Protein AF-B9SXY5-F1 (afdb_monomer_lite)

InterPro domains:
  IPR001739 Methyl-CpG DNA binding [PS50982] (100-158)
  IPR016177 DNA-binding domain superfamily [SSF54171] (106-145)

pLDDT: mean 71.42, std 21.61, range [32.94, 97.56]

Secondary structure (DSSP, 8-state):
--------------------------------------------------------PPPGGGGB---S----HHHHHHHHHHHHH--S-PPPTT-EEEEE-TTSTT-TTSPTT-EEEEEE-TTS-EEEEEE-TT--EESSHHHHHHHHHHTT------

Organism: Ricinus communis (NCBI:txid3988)

Sequence (158 aa):
MERSGESKTMKKGKKRAMEVRDEVTSESSTKMEKKTSDSETGTVEQGHHQKKRQVGTPSFLSYYQGGTYKRSPETMKTLANIERRRQRKPPNPGSIRTLHDNTSHGYGWLLPGWLGEERVMDHGRIYRYYYDPSGRLYRSQDEVLIAWEQTGLIVLDK

Radius of gyration: 28.29 Å; chains: 1; bounding box: 80×80×59 Å

Structure (mmCIF, N/CA/C/O backbone):
data_AF-B9SXY5-F1
#
_entry.id   AF-B9SXY5-F1
#
loop_
_atom_site.group_PDB
_atom_site.id
_atom_site.type_symbol
_atom_site.label_atom_id
_atom_site.label_alt_id
_atom_site.label_comp_id
_atom_site.label_asym_id
_atom_site.label_entity_id
_atom_site.label_seq_id
_atom_site.pdbx_PDB_ins_code
_atom_site.Cartn_x
_atom_site.Cartn_y
_atom_site.Cartn_z
_atom_site.occupancy
_atom_site.B_iso_or_equiv
_atom_site.auth_seq_id
_atom_site.auth_comp_id
_atom_site.auth_asym_id
_atom_site.auth_atom_id
_atom_site.pdbx_PDB_model_num
ATOM 1 N N . MET A 1 1 ? -32.950 -52.662 3.582 1.00 51.50 1 MET A N 1
ATOM 2 C CA . MET A 1 1 ? -31.706 -52.727 4.377 1.00 51.50 1 MET A CA 1
ATOM 3 C C . MET A 1 1 ? -31.530 -51.385 5.057 1.00 51.50 1 MET A C 1
ATOM 5 O O . MET A 1 1 ? -31.094 -50.432 4.429 1.00 51.50 1 MET A O 1
ATOM 9 N N . GLU A 1 2 ? -31.977 -51.309 6.304 1.00 52.72 2 GLU A N 1
ATOM 10 C CA . GLU A 1 2 ? -31.788 -50.164 7.191 1.00 52.72 2 GLU A CA 1
ATOM 11 C C . GLU A 1 2 ? -30.347 -50.155 7.715 1.00 52.72 2 GLU A C 1
ATOM 13 O O . GLU A 1 2 ? -29.821 -51.212 8.069 1.00 52.72 2 GLU A O 1
ATOM 18 N N . ARG A 1 3 ? -29.718 -48.980 7.809 1.00 55.44 3 ARG A N 1
ATOM 19 C CA . ARG A 1 3 ? -28.645 -48.735 8.782 1.00 55.44 3 ARG A CA 1
ATOM 20 C C . ARG A 1 3 ? -28.810 -47.346 9.379 1.00 55.44 3 ARG A C 1
ATOM 22 O O . ARG A 1 3 ? -28.492 -46.338 8.756 1.00 55.44 3 ARG A O 1
ATOM 29 N N . SER A 1 4 ? -29.340 -47.357 10.595 1.00 57.22 4 SER A N 1
ATOM 30 C CA . SER A 1 4 ? -29.220 -46.309 11.595 1.00 57.22 4 SER A CA 1
ATOM 31 C C . SER A 1 4 ? -27.760 -46.152 12.038 1.00 57.22 4 SER A C 1
ATOM 33 O O . SER A 1 4 ? -26.959 -47.086 11.953 1.00 57.22 4 SER A O 1
ATOM 35 N N . GLY A 1 5 ? -27.416 -44.958 12.519 1.00 56.84 5 GLY A N 1
ATOM 36 C CA . GLY A 1 5 ? -26.094 -44.648 13.055 1.00 56.84 5 GLY A CA 1
ATOM 37 C C . GLY A 1 5 ? -26.056 -43.273 13.714 1.00 56.84 5 GLY A C 1
ATOM 38 O O . GLY A 1 5 ? -25.482 -42.336 13.171 1.00 56.84 5 GLY A O 1
ATOM 39 N N . GLU A 1 6 ? -26.689 -43.151 14.881 1.00 56.31 6 GLU A N 1
ATOM 40 C CA . GLU A 1 6 ? -26.453 -42.068 15.843 1.00 56.31 6 GLU A CA 1
ATOM 41 C C . GLU A 1 6 ? -25.050 -42.177 16.471 1.00 56.31 6 GLU A C 1
ATOM 43 O O . GLU A 1 6 ? -24.643 -43.274 16.853 1.00 56.31 6 GLU A O 1
ATOM 48 N N . SER A 1 7 ? -24.365 -41.049 16.726 1.00 53.88 7 SER A N 1
ATOM 49 C CA . SER A 1 7 ? -23.990 -40.629 18.099 1.00 53.88 7 SER A CA 1
ATOM 50 C C . SER A 1 7 ? -23.020 -39.434 18.179 1.00 53.88 7 SER A C 1
ATOM 52 O O . SER A 1 7 ? -21.902 -39.474 17.680 1.00 53.88 7 SER A O 1
ATOM 54 N N . LYS A 1 8 ? -23.491 -38.404 18.907 1.00 55.09 8 LYS A N 1
ATOM 55 C CA . LYS A 1 8 ? -22.865 -37.582 19.976 1.00 55.09 8 LYS A CA 1
ATOM 56 C C . LYS A 1 8 ? -21.348 -37.287 19.943 1.00 55.09 8 LYS A C 1
ATOM 58 O O . LYS A 1 8 ? -20.528 -38.188 20.033 1.00 55.09 8 LYS A O 1
ATOM 63 N N . THR A 1 9 ? -20.975 -36.017 20.167 1.00 59.66 9 THR A N 1
ATOM 64 C CA . THR A 1 9 ? -20.525 -35.516 21.497 1.00 59.66 9 THR A CA 1
ATOM 65 C C . THR A 1 9 ? -20.165 -34.017 21.495 1.00 59.66 9 THR A C 1
ATOM 67 O O . THR A 1 9 ? -19.439 -33.522 20.642 1.00 59.66 9 THR A O 1
ATOM 70 N N . MET A 1 10 ? -20.663 -33.301 22.511 1.00 51.28 10 MET A N 1
ATOM 71 C CA . MET A 1 10 ? -20.279 -31.936 22.902 1.00 51.28 10 MET A CA 1
ATOM 72 C C . MET A 1 10 ? -18.910 -31.910 23.602 1.00 51.28 10 MET A C 1
ATOM 74 O O . MET A 1 10 ? -18.642 -32.789 24.422 1.00 51.28 10 MET A O 1
ATOM 78 N N . LYS A 1 11 ? -18.132 -30.822 23.456 1.00 62.12 11 LYS A N 1
ATOM 79 C CA . LYS A 1 11 ? -17.186 -30.381 24.501 1.00 62.12 11 LYS A CA 1
ATOM 80 C C . LYS A 1 11 ? -17.196 -28.863 24.735 1.00 62.12 11 LYS A C 1
ATOM 82 O O . LYS A 1 11 ? -17.031 -28.053 23.833 1.00 62.12 11 LYS A O 1
ATOM 87 N N . LYS A 1 12 ? -17.389 -28.558 26.021 1.00 51.75 12 LYS A N 1
ATOM 88 C CA . LYS A 1 12 ? -17.348 -27.291 26.763 1.00 51.75 12 LYS A CA 1
ATOM 89 C C . LYS A 1 12 ? -16.129 -26.398 26.472 1.00 51.75 12 LYS A C 1
ATOM 91 O O . LYS A 1 12 ? -14.996 -26.848 26.577 1.00 51.75 12 LYS A O 1
ATOM 96 N N . GLY A 1 13 ? -16.408 -25.110 26.262 1.00 48.59 13 GLY A N 1
ATOM 97 C CA . GLY A 1 13 ? -16.085 -23.992 27.163 1.00 48.59 13 GLY A CA 1
ATOM 98 C C . GLY A 1 13 ? -14.672 -23.843 27.745 1.00 48.59 13 GLY A C 1
ATOM 99 O O . GLY A 1 13 ? -14.208 -24.682 28.513 1.00 48.59 13 GLY A O 1
ATOM 100 N N . LYS A 1 14 ? -14.091 -22.649 27.564 1.00 56.97 14 LYS A N 1
ATOM 101 C CA . LYS A 1 14 ? -13.220 -22.030 28.573 1.00 56.97 14 LYS A CA 1
ATOM 102 C C . LYS A 1 14 ? -13.291 -20.501 28.484 1.00 56.97 14 LYS A C 1
ATOM 104 O O . LYS A 1 14 ? -12.724 -19.890 27.588 1.00 56.97 14 LYS A O 1
ATOM 109 N N . LYS A 1 15 ? -14.021 -19.903 29.430 1.00 54.75 15 LYS A N 1
ATOM 110 C CA . LYS A 1 15 ? -13.927 -18.482 29.784 1.00 54.75 15 LYS A CA 1
ATOM 111 C C . LYS A 1 15 ? -12.623 -18.272 30.559 1.00 54.75 15 LYS A C 1
ATOM 113 O O . LYS A 1 15 ? -12.299 -19.087 31.424 1.00 54.75 15 LYS A O 1
ATOM 118 N N . ARG A 1 16 ? -11.917 -17.172 30.308 1.00 56.75 16 ARG A N 1
ATOM 119 C CA . ARG A 1 16 ? -10.968 -16.595 31.267 1.00 56.75 16 ARG A CA 1
ATOM 120 C C . ARG A 1 16 ? -11.163 -15.085 31.290 1.00 56.75 16 ARG A C 1
ATOM 122 O O . ARG A 1 16 ? -10.922 -14.415 30.295 1.00 56.75 16 ARG A O 1
ATOM 129 N N . ALA A 1 17 ? -11.657 -14.619 32.430 1.00 49.62 17 ALA A N 1
ATOM 130 C CA . ALA A 1 17 ? -11.600 -13.243 32.881 1.00 49.62 17 ALA A CA 1
ATOM 131 C C . ALA A 1 17 ? -10.301 -13.044 33.682 1.00 49.62 17 ALA A C 1
ATOM 133 O O . ALA A 1 17 ? -9.838 -13.975 34.343 1.00 49.62 17 ALA A O 1
ATOM 134 N N . MET A 1 18 ? -9.733 -11.847 33.587 1.00 51.78 18 MET A N 1
ATOM 135 C CA . MET A 1 18 ? -8.721 -11.257 34.474 1.00 51.78 18 MET A CA 1
ATOM 136 C C . MET A 1 18 ? -8.847 -9.747 34.203 1.00 51.78 18 MET A C 1
ATOM 138 O O . MET A 1 18 ? -8.590 -9.323 33.081 1.00 51.78 18 MET A O 1
ATOM 142 N N . GLU A 1 19 ? -9.598 -8.981 34.997 1.00 51.28 19 GLU A N 1
ATOM 143 C CA . GLU A 1 19 ? -9.256 -8.441 36.332 1.00 51.28 19 GLU A CA 1
ATOM 144 C C . GLU A 1 19 ? -7.993 -7.562 36.262 1.00 51.28 19 GLU A C 1
ATOM 146 O O . 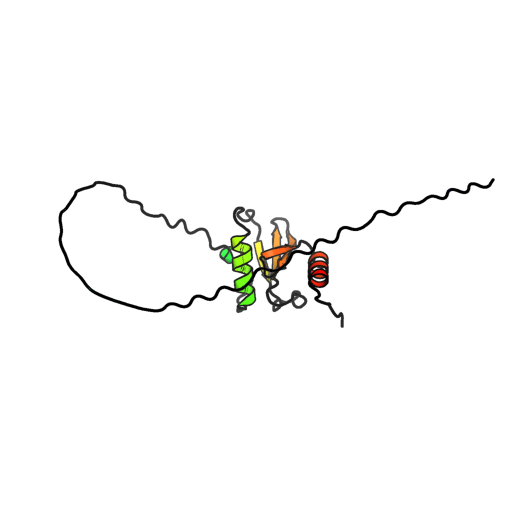GLU A 1 19 ? -6.891 -8.068 36.067 1.00 51.28 19 GLU A O 1
ATOM 151 N N . VAL A 1 20 ? -8.187 -6.258 36.016 1.00 50.53 20 VAL A N 1
ATOM 152 C CA . VAL A 1 20 ? -8.161 -5.144 36.999 1.00 50.53 20 VAL A CA 1
ATOM 153 C C . VAL A 1 20 ? -6.809 -5.019 37.699 1.00 50.53 20 VAL A C 1
ATOM 155 O O . VAL A 1 20 ? -6.479 -5.856 38.532 1.00 50.53 20 VAL A O 1
ATOM 158 N N . ARG A 1 21 ? -6.080 -3.933 37.397 1.00 54.34 21 ARG A N 1
ATOM 159 C CA . ARG A 1 21 ? -5.167 -3.246 38.325 1.00 54.34 21 ARG A CA 1
ATOM 160 C C . ARG A 1 21 ? -5.099 -1.748 38.004 1.00 54.34 21 ARG A C 1
ATOM 162 O O . ARG A 1 21 ? -4.559 -1.353 36.976 1.00 54.34 21 ARG A O 1
ATOM 169 N N . ASP A 1 22 ? -5.772 -1.012 38.877 1.00 48.19 22 ASP A N 1
ATOM 170 C CA . ASP A 1 22 ? -5.498 0.271 39.534 1.00 48.19 22 ASP A CA 1
ATOM 171 C C . ASP A 1 22 ? -4.467 1.276 38.995 1.00 48.19 22 ASP A C 1
ATOM 173 O O . ASP A 1 22 ? -3.334 0.964 38.624 1.00 48.19 22 ASP A O 1
ATOM 177 N N . GLU A 1 23 ? -4.925 2.527 39.094 1.00 48.88 23 GLU A N 1
ATOM 178 C CA . GLU A 1 23 ? -4.211 3.800 39.140 1.00 48.88 23 GLU A CA 1
ATOM 179 C C . GLU A 1 23 ? -2.962 3.782 40.030 1.00 48.88 23 GLU A C 1
ATOM 181 O O . GLU A 1 23 ? -3.014 3.266 41.140 1.00 48.88 23 GLU A O 1
ATOM 186 N N . VAL A 1 24 ? -1.914 4.511 39.623 1.00 54.22 24 VAL A N 1
ATOM 187 C CA . VAL A 1 24 ? -1.198 5.427 40.528 1.00 54.22 24 VAL A CA 1
ATOM 188 C C . VAL A 1 24 ? -0.738 6.649 39.728 1.00 54.22 24 VAL A C 1
ATOM 190 O O . VAL A 1 24 ? 0.079 6.564 38.811 1.00 54.22 24 VAL A O 1
ATOM 193 N N . THR A 1 25 ? -1.298 7.791 40.104 1.00 46.72 25 THR A N 1
ATOM 194 C CA . THR A 1 25 ? -0.826 9.155 39.875 1.00 46.72 25 THR A CA 1
ATOM 195 C C . THR A 1 25 ? 0.492 9.409 40.607 1.00 46.72 25 THR A C 1
ATOM 197 O O . THR A 1 25 ? 0.635 9.067 41.776 1.00 46.72 25 THR A O 1
ATOM 200 N N . SER A 1 26 ? 1.426 10.114 39.969 1.00 50.53 26 SER A N 1
ATOM 201 C CA . SER A 1 26 ? 2.437 10.885 40.700 1.00 50.53 26 SER A CA 1
ATOM 202 C C . SER A 1 26 ? 2.978 12.019 39.834 1.00 50.53 26 SER A C 1
ATOM 204 O O . SER A 1 26 ? 3.785 11.816 38.926 1.00 50.53 26 SER A O 1
ATOM 206 N N . GLU A 1 27 ? 2.492 13.218 40.141 1.00 50.34 27 GLU A N 1
ATOM 207 C CA . GLU A 1 27 ? 3.114 14.504 39.851 1.00 50.34 27 GLU A CA 1
ATOM 208 C C . GLU A 1 27 ? 4.435 14.645 40.624 1.00 50.34 27 GLU A C 1
ATOM 210 O O . GLU A 1 27 ? 4.544 14.141 41.740 1.00 50.34 27 GLU A O 1
ATOM 215 N N . SER A 1 28 ? 5.406 15.371 40.059 1.00 46.81 28 SER A N 1
ATOM 216 C CA . SER A 1 28 ? 6.374 16.266 40.737 1.00 46.81 28 SER A CA 1
ATOM 217 C C . SER A 1 28 ? 7.397 16.717 39.679 1.00 46.81 28 SER A C 1
ATOM 219 O O . SER A 1 28 ? 8.123 15.895 39.137 1.00 46.81 28 SER A O 1
ATOM 221 N N . SER A 1 29 ? 7.337 17.930 39.127 1.00 39.25 29 SER A N 1
ATOM 222 C CA . SER A 1 29 ? 7.637 19.241 39.724 1.00 39.25 29 SER A CA 1
ATOM 223 C C . SER A 1 29 ? 9.141 19.497 39.937 1.00 39.25 29 SER A C 1
ATOM 225 O O . SER A 1 29 ? 9.761 18.857 40.777 1.00 39.25 29 SER A O 1
ATOM 227 N N . THR A 1 30 ? 9.648 20.536 39.242 1.00 39.34 30 THR A N 1
ATOM 228 C CA . THR A 1 30 ? 10.739 21.477 39.628 1.00 39.34 30 THR A CA 1
ATOM 229 C C . THR A 1 30 ? 12.171 20.927 39.809 1.00 39.34 30 THR A C 1
ATOM 231 O O . THR A 1 30 ? 12.351 19.825 40.286 1.00 39.34 30 THR A O 1
ATOM 234 N N . LYS A 1 31 ? 13.298 21.615 39.561 1.00 45.34 31 LYS A N 1
ATOM 235 C CA . LYS A 1 31 ? 13.723 22.958 39.095 1.00 45.34 31 LYS A CA 1
ATOM 236 C C . LYS A 1 31 ? 15.279 22.962 39.180 1.00 45.34 31 LYS A C 1
ATOM 238 O O . LYS A 1 31 ? 15.834 22.084 39.833 1.00 45.34 31 LYS A O 1
ATOM 243 N N . MET A 1 32 ? 15.924 24.023 38.665 1.00 44.25 32 MET A N 1
ATOM 244 C CA . MET A 1 32 ? 17.337 24.456 38.864 1.00 44.25 32 MET A CA 1
ATOM 245 C C . MET A 1 32 ? 18.325 23.777 37.890 1.00 44.25 32 MET A C 1
ATOM 247 O O . MET A 1 32 ? 18.448 22.564 37.892 1.00 44.25 32 MET A O 1
ATOM 251 N N . GLU A 1 33 ? 18.995 24.420 36.926 1.00 44.28 33 GLU A N 1
ATOM 252 C CA . GLU A 1 33 ? 19.788 25.666 36.893 1.00 44.28 33 GLU A CA 1
ATOM 253 C C . GLU A 1 33 ? 20.988 25.661 37.862 1.00 44.28 33 GLU A C 1
ATOM 255 O O . GLU A 1 33 ? 20.785 25.741 39.069 1.00 44.28 33 GLU A O 1
ATOM 260 N N . LYS A 1 34 ? 22.230 25.607 37.333 1.00 45.12 34 LYS A N 1
ATOM 261 C CA . LYS A 1 34 ? 23.282 26.648 37.486 1.00 45.12 34 LYS A CA 1
ATOM 262 C C . LYS A 1 34 ? 24.715 26.148 37.160 1.00 45.12 34 LYS A C 1
ATOM 264 O O . LYS A 1 34 ? 25.276 25.326 37.865 1.00 45.12 34 LYS A O 1
ATOM 269 N N . LYS A 1 35 ? 25.264 26.760 36.099 1.00 40.44 35 LYS A N 1
ATOM 270 C CA . LYS A 1 35 ? 26.612 27.338 35.861 1.00 40.44 35 LYS A CA 1
ATOM 271 C C . LYS A 1 35 ? 27.931 26.597 36.209 1.00 40.44 35 LYS A C 1
ATOM 273 O O . LYS A 1 35 ? 28.220 26.334 37.365 1.00 40.44 35 LYS A O 1
ATOM 278 N N . THR A 1 36 ? 28.749 26.495 35.144 1.00 40.25 36 THR A N 1
ATOM 279 C CA . THR A 1 36 ? 30.171 26.902 34.949 1.00 40.25 36 THR A CA 1
ATOM 280 C C . THR A 1 36 ? 31.271 26.439 35.917 1.00 40.25 36 THR A C 1
ATOM 282 O O . THR A 1 36 ? 31.223 26.754 37.100 1.00 40.25 36 THR A O 1
ATOM 285 N N . SER A 1 37 ? 32.342 25.845 35.369 1.00 39.38 37 SER A N 1
ATOM 286 C CA . SER A 1 37 ? 33.648 26.503 35.106 1.00 39.38 37 SER A CA 1
ATOM 287 C C . SER A 1 37 ? 34.806 25.491 35.096 1.00 39.38 37 SER A C 1
ATOM 289 O O . SER A 1 37 ? 34.992 24.760 36.060 1.00 39.38 37 SER A O 1
ATOM 291 N N . ASP A 1 38 ? 35.551 25.498 33.989 1.00 39.22 38 ASP A N 1
ATOM 292 C CA . ASP A 1 38 ? 37.003 25.339 33.798 1.00 39.22 38 ASP A CA 1
ATOM 293 C C . ASP A 1 38 ? 37.834 24.468 34.756 1.00 39.22 38 ASP A C 1
ATOM 295 O O . ASP A 1 38 ? 37.984 24.775 35.935 1.00 39.22 38 ASP A O 1
ATOM 299 N N . SER A 1 39 ? 38.551 23.484 34.201 1.00 39.69 39 SER A N 1
ATOM 300 C CA . SER A 1 39 ? 40.028 23.516 34.132 1.00 39.69 39 SER A CA 1
ATOM 301 C C . SER A 1 39 ? 40.607 22.276 33.440 1.00 39.69 39 SER A C 1
ATOM 303 O O . SER A 1 39 ? 40.111 21.157 33.547 1.00 39.69 39 SER A O 1
ATOM 305 N N . GLU A 1 40 ? 41.656 22.540 32.672 1.00 40.66 40 GLU A N 1
ATOM 306 C CA . GLU A 1 40 ? 42.398 21.649 31.790 1.00 40.66 40 GLU A CA 1
ATOM 307 C C . GLU A 1 40 ? 43.315 20.691 32.566 1.00 40.66 40 GLU A C 1
ATOM 309 O O . GLU A 1 40 ? 43.894 21.061 33.581 1.00 40.66 40 GLU A O 1
ATOM 314 N N . THR A 1 41 ? 43.541 19.489 32.036 1.00 38.28 41 THR A N 1
ATOM 315 C CA . THR A 1 41 ? 44.867 18.844 31.993 1.00 38.28 41 THR A CA 1
ATOM 316 C C . THR A 1 41 ? 44.841 17.750 30.928 1.00 38.28 41 THR A C 1
ATOM 318 O O . THR A 1 41 ? 43.904 16.961 30.833 1.00 38.28 41 THR A O 1
ATOM 321 N N . GLY A 1 42 ? 45.847 17.776 30.055 1.00 34.38 42 GLY A N 1
ATOM 322 C CA . GLY A 1 42 ? 45.891 16.976 28.840 1.00 34.38 42 GLY A CA 1
ATOM 323 C C . GLY A 1 42 ? 46.191 15.497 29.062 1.00 34.38 42 GLY A C 1
ATOM 324 O O . GLY A 1 42 ? 46.844 15.090 30.020 1.00 34.38 42 GLY A O 1
ATOM 325 N N . THR A 1 43 ? 45.780 14.687 28.092 1.00 39.47 43 THR A N 1
ATOM 326 C CA . THR A 1 43 ? 46.402 13.395 27.805 1.00 39.47 43 THR A CA 1
ATOM 327 C C . THR A 1 43 ? 46.341 13.171 26.299 1.00 39.47 43 THR A C 1
ATOM 329 O O . THR A 1 43 ? 45.296 13.309 25.666 1.00 39.47 43 THR A O 1
ATOM 332 N N . VAL A 1 44 ? 47.509 12.909 25.724 1.00 49.03 44 VAL A N 1
ATOM 333 C CA . VAL A 1 44 ? 47.718 12.571 24.320 1.00 49.03 44 VAL A CA 1
ATOM 334 C C . VAL A 1 44 ? 47.263 11.128 24.120 1.00 49.03 44 VAL A C 1
ATOM 336 O O . VAL A 1 44 ? 47.912 10.220 24.627 1.00 49.03 44 VAL A O 1
ATOM 339 N N . GLU A 1 45 ? 46.193 10.907 23.356 1.00 40.97 45 GLU A N 1
ATOM 340 C CA . GLU A 1 45 ? 45.892 9.592 22.786 1.00 40.97 45 GLU A CA 1
ATOM 341 C C . GLU A 1 45 ? 45.722 9.686 21.268 1.00 40.97 45 GLU A C 1
ATOM 343 O O . GLU A 1 45 ? 44.827 10.336 20.725 1.00 40.97 45 GLU A O 1
ATOM 348 N N . GLN A 1 46 ? 46.635 9.006 20.577 1.00 43.97 46 GLN A N 1
ATOM 349 C CA . GLN A 1 46 ? 46.495 8.590 19.193 1.00 43.97 46 GLN A CA 1
ATOM 350 C C . GLN A 1 46 ? 45.348 7.577 19.111 1.00 43.97 46 GLN A C 1
ATOM 352 O O . GLN A 1 46 ? 45.420 6.511 19.713 1.00 43.97 46 GLN A O 1
ATOM 357 N N . GLY A 1 47 ? 44.303 7.875 18.340 1.00 32.94 47 GLY A N 1
ATOM 358 C CA . GLY A 1 47 ? 43.182 6.949 18.215 1.00 32.94 47 GLY A CA 1
ATOM 359 C C . GLY A 1 47 ? 42.227 7.293 17.084 1.00 32.94 47 GLY A C 1
ATOM 360 O O . GLY A 1 47 ? 41.252 8.002 17.273 1.00 32.94 47 GLY A O 1
ATOM 361 N N . HIS A 1 48 ? 42.515 6.747 15.904 1.00 38.06 48 HIS A N 1
ATOM 362 C CA . HIS A 1 48 ? 41.551 6.361 14.871 1.00 38.06 48 HIS A CA 1
ATOM 363 C C . HIS A 1 48 ? 40.464 7.374 14.462 1.00 38.06 48 HIS A C 1
ATOM 365 O O . HIS A 1 48 ? 39.377 7.460 15.026 1.00 38.06 48 HIS A O 1
ATOM 371 N N . HIS A 1 49 ? 40.713 8.000 13.308 1.00 42.81 49 HIS A N 1
ATOM 372 C CA . HIS A 1 49 ? 39.697 8.494 12.381 1.00 42.81 49 HIS A CA 1
ATOM 373 C C . HIS A 1 49 ? 38.550 7.476 12.199 1.00 42.81 49 HIS A C 1
ATOM 375 O O . HIS A 1 49 ? 38.582 6.628 11.307 1.00 42.81 49 HIS A O 1
ATOM 381 N N . GLN A 1 50 ? 37.475 7.605 12.972 1.00 44.41 50 GLN A N 1
ATOM 382 C CA . GLN A 1 50 ? 36.171 7.104 12.561 1.00 44.41 50 GLN A CA 1
ATOM 383 C C . GLN A 1 50 ? 35.495 8.189 11.727 1.00 44.41 50 GLN A C 1
ATOM 385 O O . GLN A 1 50 ? 34.584 8.886 12.172 1.00 44.41 50 GLN A O 1
ATOM 390 N N . LYS A 1 51 ? 35.920 8.299 10.460 1.00 43.97 51 LYS A N 1
ATOM 391 C CA . LYS A 1 51 ? 35.018 8.767 9.404 1.00 43.97 51 LYS A CA 1
ATOM 392 C C . LYS A 1 51 ? 33.846 7.789 9.411 1.00 43.97 51 LYS A C 1
ATOM 394 O O . LYS A 1 51 ? 33.910 6.741 8.769 1.00 43.97 51 LYS A O 1
ATOM 399 N N . LYS A 1 52 ? 32.790 8.110 10.165 1.00 44.03 52 LYS A N 1
ATOM 400 C CA . LYS A 1 52 ? 31.468 7.512 9.994 1.00 44.03 52 LYS A CA 1
ATOM 401 C C . LYS A 1 52 ? 31.085 7.787 8.550 1.00 44.03 52 LYS A C 1
ATOM 403 O O . LYS A 1 52 ? 30.581 8.855 8.217 1.00 44.03 52 LYS A O 1
ATOM 408 N N . ARG A 1 53 ? 31.407 6.834 7.675 1.00 39.09 53 ARG A N 1
ATOM 409 C CA . ARG A 1 53 ? 30.848 6.753 6.337 1.00 39.09 53 ARG A CA 1
ATOM 410 C C . ARG A 1 53 ? 29.353 6.655 6.589 1.00 39.09 53 ARG A C 1
ATOM 412 O O . ARG A 1 53 ? 28.858 5.595 6.962 1.00 39.09 53 ARG A O 1
ATOM 419 N N . GLN A 1 54 ? 28.653 7.775 6.445 1.00 46.22 54 GLN A N 1
ATOM 420 C CA . GLN A 1 54 ? 27.253 7.747 6.077 1.00 46.22 54 GLN A CA 1
ATOM 421 C C . GLN A 1 54 ? 27.241 7.070 4.708 1.00 46.22 54 GLN A C 1
ATOM 423 O O . GLN A 1 54 ? 27.343 7.710 3.666 1.00 46.22 54 GLN A O 1
ATOM 428 N N . VAL A 1 55 ? 27.272 5.736 4.717 1.00 41.06 55 VAL A N 1
ATOM 429 C CA . VAL A 1 55 ? 26.864 4.937 3.576 1.00 41.06 55 VAL A CA 1
ATOM 430 C C . VAL A 1 55 ? 25.399 5.292 3.463 1.00 41.06 55 VAL A C 1
ATOM 432 O O . VAL A 1 55 ? 24.592 4.812 4.254 1.00 41.06 55 VAL A O 1
ATOM 435 N N . GLY A 1 56 ? 25.097 6.264 2.603 1.00 44.41 56 GLY A N 1
ATOM 436 C CA . GLY A 1 56 ? 23.739 6.671 2.308 1.00 44.41 56 GLY A CA 1
ATOM 437 C C . GLY A 1 56 ? 23.036 5.447 1.763 1.00 44.41 56 GLY A C 1
ATOM 438 O O . GLY A 1 56 ? 23.126 5.155 0.574 1.00 44.41 56 GLY A O 1
ATOM 439 N N . THR A 1 57 ? 22.403 4.676 2.646 1.00 42.81 57 THR A N 1
ATOM 440 C CA . THR A 1 57 ? 21.440 3.674 2.228 1.00 42.81 57 THR A CA 1
ATOM 441 C C . THR A 1 57 ? 20.427 4.445 1.401 1.00 42.81 57 THR A C 1
ATOM 443 O O . THR A 1 57 ? 19.895 5.435 1.918 1.00 42.81 57 THR A O 1
ATOM 446 N N . PRO A 1 58 ? 20.210 4.073 0.128 1.00 50.28 58 PRO A N 1
ATOM 447 C CA . PRO A 1 58 ? 19.230 4.748 -0.700 1.00 50.28 58 PRO A CA 1
ATOM 448 C C . PRO A 1 58 ? 17.933 4.767 0.091 1.00 50.28 58 PRO A C 1
ATOM 450 O O . PRO A 1 58 ? 17.471 3.710 0.531 1.00 50.28 58 PRO A O 1
ATOM 453 N N . SER A 1 59 ? 17.433 5.973 0.374 1.00 59.53 59 SER A N 1
ATOM 454 C CA . SER A 1 59 ? 16.174 6.140 1.090 1.00 59.53 59 SER A CA 1
ATOM 455 C C . SER A 1 59 ? 15.163 5.238 0.410 1.00 59.53 59 SER A C 1
ATOM 457 O O . SER A 1 59 ? 15.047 5.276 -0.805 1.00 59.53 59 SER A O 1
ATOM 459 N N . PHE A 1 60 ? 14.447 4.410 1.157 1.00 57.12 60 PHE A N 1
ATOM 460 C CA . PHE A 1 60 ? 13.438 3.499 0.620 1.00 57.12 60 PHE A CA 1
ATOM 461 C C . PHE A 1 60 ? 12.490 4.133 -0.404 1.00 57.12 60 PHE A C 1
ATOM 463 O O . PHE A 1 60 ? 12.035 3.493 -1.352 1.00 57.12 60 PHE A O 1
ATOM 470 N N . LEU A 1 61 ? 12.238 5.426 -0.222 1.00 58.59 61 LEU A N 1
ATOM 471 C CA . LEU A 1 61 ? 11.454 6.274 -1.103 1.00 58.59 61 LEU A CA 1
ATOM 472 C C . LEU A 1 61 ? 12.053 6.435 -2.509 1.00 58.59 61 LEU A C 1
ATOM 474 O O . LEU A 1 61 ? 11.288 6.635 -3.446 1.00 58.59 61 LEU A O 1
ATOM 478 N N . SER A 1 62 ? 13.373 6.315 -2.681 1.00 59.56 62 SER A N 1
ATOM 479 C CA . SER A 1 62 ? 14.056 6.400 -3.979 1.00 59.56 62 SER A CA 1
ATOM 480 C C . SER A 1 62 ? 13.738 5.226 -4.897 1.00 59.56 62 SER A C 1
ATOM 482 O O . SER A 1 62 ? 13.929 5.334 -6.102 1.00 59.56 62 SER A O 1
ATOM 484 N N . TYR A 1 63 ? 13.267 4.102 -4.349 1.00 57.50 63 TYR A N 1
ATOM 485 C CA . TYR A 1 63 ? 12.886 2.934 -5.145 1.00 57.50 63 TYR A CA 1
ATOM 486 C C . TYR A 1 63 ? 11.480 3.037 -5.732 1.00 57.50 63 TYR A C 1
ATOM 488 O O . TYR A 1 63 ? 11.094 2.159 -6.501 1.00 57.50 63 TYR A O 1
ATOM 496 N N . TYR A 1 64 ? 10.712 4.065 -5.357 1.00 64.75 64 TYR A N 1
ATOM 497 C CA . TYR A 1 64 ? 9.354 4.243 -5.845 1.00 64.75 64 TYR A CA 1
ATOM 498 C C . TYR A 1 64 ? 9.284 5.318 -6.911 1.00 64.75 64 TYR A C 1
ATOM 500 O O . TYR A 1 64 ? 9.416 6.510 -6.632 1.00 64.75 64 TYR A O 1
ATOM 508 N N . GLN A 1 65 ? 9.013 4.878 -8.131 1.00 63.12 65 GLN A N 1
ATOM 509 C CA . GLN A 1 65 ? 8.792 5.744 -9.273 1.00 63.12 65 GLN A CA 1
ATOM 510 C C . GLN A 1 65 ? 7.286 5.963 -9.395 1.00 63.12 65 GLN A C 1
ATOM 512 O O . GLN A 1 65 ? 6.568 5.155 -9.975 1.00 63.12 65 GLN A O 1
ATOM 517 N N . GLY A 1 66 ? 6.779 7.010 -8.749 1.00 55.19 66 GLY A N 1
ATOM 518 C CA . GLY A 1 66 ? 5.348 7.294 -8.718 1.00 55.19 66 GLY A CA 1
ATOM 519 C C . GLY A 1 66 ? 5.083 8.761 -8.448 1.00 55.19 66 GLY A C 1
ATOM 520 O O . GLY A 1 66 ? 5.332 9.199 -7.329 1.00 55.19 66 GLY A O 1
ATOM 521 N N . GLY A 1 67 ? 4.622 9.442 -9.507 1.00 53.62 67 GLY A N 1
ATOM 522 C CA . GLY A 1 67 ? 3.880 10.706 -9.593 1.00 53.62 67 GLY A CA 1
ATOM 523 C C . GLY A 1 67 ? 4.239 11.858 -8.652 1.00 53.62 67 GLY A C 1
ATOM 524 O O . GLY A 1 67 ? 4.386 11.703 -7.447 1.00 53.62 67 GLY A O 1
ATOM 525 N N . THR A 1 68 ? 4.247 13.079 -9.183 1.00 53.75 68 THR A N 1
ATOM 526 C CA . THR A 1 68 ? 4.396 14.343 -8.434 1.00 53.75 68 THR A CA 1
ATOM 527 C C . THR A 1 68 ? 3.208 14.657 -7.503 1.00 53.75 68 THR A C 1
ATOM 529 O O . THR A 1 68 ? 2.940 15.821 -7.208 1.00 53.75 68 THR A O 1
ATOM 532 N N . TYR A 1 69 ? 2.451 13.650 -7.062 1.00 59.84 69 TYR A N 1
ATOM 533 C CA . TYR A 1 69 ? 1.302 13.823 -6.187 1.00 59.84 69 TYR A CA 1
ATOM 534 C C . TYR A 1 69 ? 1.770 14.186 -4.780 1.00 59.84 69 TYR A C 1
ATOM 536 O O . TYR A 1 69 ? 2.677 13.570 -4.209 1.00 59.84 69 TYR A O 1
ATOM 544 N N . LYS A 1 70 ? 1.132 15.208 -4.210 1.00 74.06 70 LYS A N 1
ATOM 545 C CA . LYS A 1 70 ? 1.359 15.624 -2.829 1.00 74.06 70 LYS A CA 1
ATOM 546 C C . LYS A 1 70 ? 0.830 14.528 -1.904 1.00 74.06 70 LYS A C 1
ATOM 548 O O . LYS A 1 70 ? -0.370 14.442 -1.669 1.00 74.06 70 LYS A O 1
ATOM 553 N N . ARG A 1 71 ? 1.733 13.686 -1.400 1.00 83.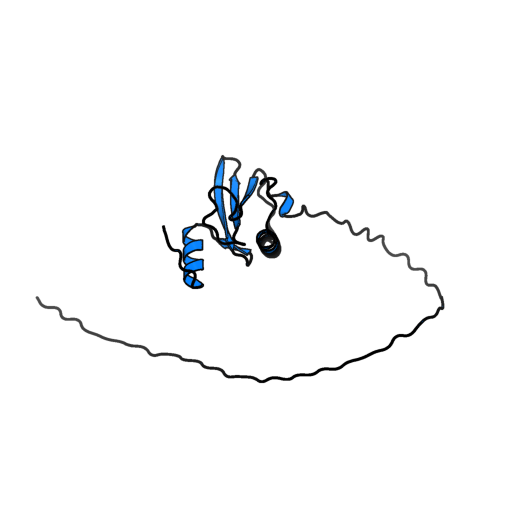00 71 ARG A N 1
ATOM 554 C CA . ARG A 1 71 ? 1.395 12.581 -0.493 1.00 83.00 71 ARG A CA 1
ATOM 555 C C . ARG A 1 71 ? 0.758 13.111 0.786 1.00 83.00 71 ARG A C 1
ATOM 557 O O . ARG A 1 71 ? 1.261 14.071 1.375 1.00 83.00 71 ARG A O 1
ATOM 564 N N . SER A 1 72 ? -0.322 12.467 1.217 1.00 87.50 72 SER A N 1
ATOM 565 C CA . SER A 1 72 ? -0.991 12.822 2.465 1.00 87.50 72 SER A CA 1
ATOM 566 C C . SER A 1 72 ? -0.135 12.455 3.696 1.00 87.50 72 SER A C 1
ATOM 568 O O . SER A 1 72 ? 0.764 11.604 3.604 1.00 87.50 72 SER A O 1
ATOM 570 N N . PRO A 1 73 ? -0.389 13.066 4.870 1.00 91.38 73 PRO A N 1
ATOM 571 C CA . PRO A 1 73 ? 0.271 12.686 6.121 1.00 91.38 73 PRO A CA 1
ATOM 572 C C . PRO A 1 73 ? 0.104 11.197 6.467 1.00 91.38 73 PRO A C 1
ATOM 574 O O . PRO A 1 73 ? 1.042 10.559 6.949 1.00 91.38 73 PRO A O 1
ATOM 577 N N . GLU A 1 74 ? -1.064 10.623 6.181 1.00 92.75 74 GLU A N 1
ATOM 578 C CA . GLU A 1 74 ? -1.379 9.209 6.396 1.00 92.75 74 GLU A CA 1
ATOM 579 C C . GLU A 1 74 ? -0.505 8.318 5.510 1.00 92.75 74 GLU A C 1
ATOM 581 O O . GLU A 1 74 ? 0.126 7.389 6.016 1.00 92.75 74 GLU A O 1
ATOM 586 N N . THR A 1 75 ? -0.384 8.651 4.220 1.00 92.75 75 THR A N 1
ATOM 587 C CA . THR A 1 75 ? 0.511 7.965 3.276 1.00 92.75 75 THR A CA 1
ATOM 588 C C . THR A 1 75 ? 1.951 7.966 3.786 1.00 92.75 75 THR A C 1
ATOM 590 O O . THR A 1 75 ? 2.612 6.925 3.810 1.00 92.75 75 THR A O 1
ATOM 593 N N . MET A 1 76 ? 2.444 9.111 4.265 1.00 93.25 76 MET A N 1
ATOM 594 C CA . MET A 1 76 ? 3.807 9.217 4.800 1.00 93.25 76 MET A CA 1
ATOM 595 C C . MET A 1 76 ? 4.012 8.375 6.066 1.00 93.25 76 MET A C 1
ATOM 597 O O . MET A 1 76 ? 5.048 7.717 6.207 1.00 93.25 76 MET A O 1
ATOM 601 N N . LYS A 1 77 ? 3.020 8.334 6.962 1.00 94.94 77 LYS A N 1
ATOM 602 C CA . LYS A 1 77 ? 3.050 7.496 8.170 1.00 94.94 77 LYS A CA 1
ATOM 603 C C . LYS A 1 77 ? 3.118 6.010 7.817 1.00 94.94 77 LYS A C 1
ATOM 605 O O . LYS A 1 77 ? 3.943 5.284 8.377 1.00 94.94 77 LYS A O 1
ATOM 610 N N . THR A 1 78 ? 2.299 5.562 6.870 1.00 95.19 78 THR A N 1
ATOM 611 C CA . THR A 1 78 ? 2.299 4.168 6.414 1.00 95.19 78 THR A CA 1
ATOM 612 C C . THR A 1 78 ? 3.627 3.799 5.769 1.00 95.19 78 THR A C 1
ATOM 614 O O . THR A 1 78 ? 4.178 2.743 6.073 1.00 95.19 78 THR A O 1
ATOM 617 N N . LEU A 1 79 ? 4.217 4.686 4.964 1.00 91.88 79 LEU A N 1
ATOM 618 C CA . LEU A 1 79 ? 5.529 4.446 4.360 1.00 91.88 79 LEU A CA 1
ATOM 619 C C . LEU A 1 79 ? 6.634 4.254 5.392 1.00 91.88 79 LEU A C 1
ATOM 621 O O . LEU A 1 79 ? 7.435 3.329 5.258 1.00 91.88 79 LEU A O 1
ATOM 625 N N . ALA A 1 80 ? 6.643 5.068 6.447 1.00 91.31 80 ALA A N 1
ATOM 626 C CA . ALA A 1 80 ? 7.584 4.895 7.549 1.00 91.31 80 ALA A CA 1
ATOM 627 C C . ALA A 1 80 ? 7.411 3.532 8.246 1.00 91.31 80 ALA A C 1
ATOM 629 O O . ALA A 1 80 ? 8.395 2.899 8.636 1.00 91.31 80 ALA A O 1
ATOM 630 N N . ASN A 1 81 ? 6.172 3.051 8.378 1.00 93.75 81 ASN A N 1
ATOM 631 C CA . ASN A 1 81 ? 5.883 1.742 8.963 1.00 93.75 81 ASN A CA 1
ATOM 632 C C . ASN A 1 81 ? 6.296 0.583 8.044 1.00 93.75 81 ASN A C 1
ATOM 634 O O . ASN A 1 81 ? 6.872 -0.397 8.525 1.00 93.75 81 ASN A O 1
ATOM 638 N N . ILE A 1 82 ? 6.049 0.694 6.735 1.00 91.44 82 ILE A N 1
ATOM 639 C CA . ILE A 1 82 ? 6.506 -0.287 5.741 1.00 91.44 82 ILE A CA 1
ATOM 640 C C . ILE A 1 82 ? 8.028 -0.384 5.781 1.00 91.44 82 ILE A C 1
ATOM 642 O O . ILE A 1 82 ? 8.562 -1.491 5.830 1.00 91.44 82 ILE A O 1
ATOM 646 N N . GLU A 1 83 ? 8.716 0.757 5.807 1.00 88.62 83 GLU A N 1
ATOM 647 C CA . GLU A 1 83 ? 10.175 0.786 5.818 1.00 88.62 83 GLU A CA 1
ATOM 648 C C . GLU A 1 83 ? 10.745 0.139 7.079 1.00 88.62 83 GLU A C 1
ATOM 650 O O . GLU A 1 83 ? 11.599 -0.744 7.009 1.00 88.62 83 GLU A O 1
ATOM 655 N N . ARG A 1 84 ? 10.188 0.473 8.248 1.00 88.81 84 ARG A N 1
ATOM 656 C CA . ARG A 1 84 ? 10.587 -0.142 9.522 1.00 88.81 84 ARG A CA 1
ATOM 657 C C . ARG 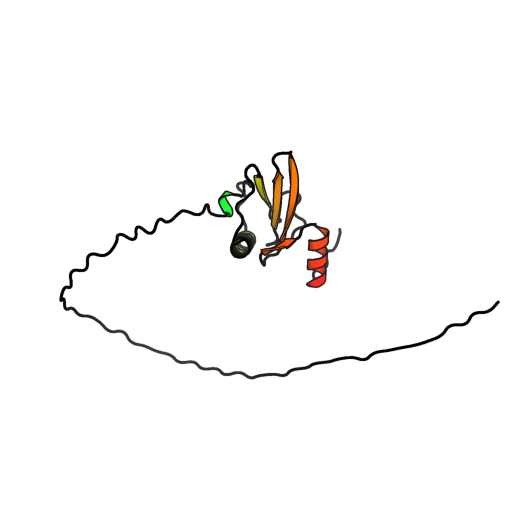A 1 84 ? 10.447 -1.668 9.504 1.00 88.81 84 ARG A C 1
ATOM 659 O O . ARG A 1 84 ? 11.258 -2.362 10.116 1.00 88.81 84 ARG A O 1
ATOM 666 N N . ARG A 1 85 ? 9.420 -2.192 8.824 1.00 87.19 85 ARG A N 1
ATOM 667 C CA . ARG A 1 85 ? 9.164 -3.637 8.697 1.00 87.19 85 ARG A CA 1
ATOM 668 C C . ARG A 1 85 ? 10.014 -4.307 7.621 1.00 87.19 85 ARG A C 1
ATOM 670 O O . ARG A 1 85 ? 10.375 -5.474 7.774 1.00 87.19 85 ARG A O 1
ATOM 677 N N . ARG A 1 86 ? 10.341 -3.609 6.534 1.00 76.38 86 ARG A N 1
ATOM 678 C CA . ARG A 1 86 ? 11.142 -4.123 5.413 1.00 76.38 86 ARG A CA 1
ATOM 679 C C . ARG A 1 86 ? 12.632 -4.100 5.738 1.00 76.38 86 ARG A C 1
ATOM 681 O O . ARG A 1 86 ? 13.435 -3.550 5.000 1.00 76.38 86 ARG A O 1
ATOM 688 N N . GLN A 1 87 ? 13.042 -4.763 6.812 1.00 61.88 87 GLN A N 1
ATOM 689 C CA . GLN A 1 87 ? 14.417 -4.594 7.263 1.00 61.88 87 GLN A CA 1
ATOM 690 C C . GLN A 1 87 ? 15.511 -5.073 6.291 1.00 61.88 87 GLN A C 1
ATOM 692 O O . GLN A 1 87 ? 16.641 -4.650 6.500 1.00 61.88 87 GLN A O 1
ATOM 697 N N . ARG A 1 88 ? 15.303 -5.972 5.306 1.00 59.25 88 ARG A N 1
ATOM 698 C CA . ARG A 1 88 ? 16.477 -6.709 4.758 1.00 59.25 88 ARG A CA 1
ATOM 699 C C . ARG A 1 88 ? 16.496 -7.177 3.301 1.00 59.25 88 ARG A C 1
ATOM 701 O O . ARG A 1 88 ? 17.312 -8.045 3.003 1.00 59.25 88 ARG A O 1
ATOM 708 N N . LYS A 1 89 ? 15.683 -6.669 2.368 1.00 68.12 89 LYS A N 1
ATOM 709 C CA . LYS A 1 89 ? 15.854 -7.082 0.955 1.00 68.12 89 LYS A CA 1
ATOM 710 C C . LYS A 1 89 ? 15.853 -5.903 -0.015 1.00 68.12 89 LYS A C 1
ATOM 712 O O . LYS A 1 89 ? 14.801 -5.270 -0.159 1.00 68.12 89 LYS A O 1
ATOM 717 N N . PRO A 1 90 ? 16.989 -5.622 -0.687 1.00 68.38 90 PRO A N 1
ATOM 718 C CA . PRO A 1 90 ? 16.985 -4.677 -1.790 1.00 68.38 90 PRO A CA 1
ATOM 719 C C . PRO A 1 90 ? 16.004 -5.158 -2.871 1.00 68.38 90 PRO A C 1
ATOM 721 O O . PRO A 1 90 ? 15.693 -6.355 -2.940 1.00 68.38 90 PRO A O 1
ATOM 724 N N . PRO A 1 91 ? 15.457 -4.245 -3.687 1.00 70.88 91 PRO A N 1
ATOM 725 C CA . PRO A 1 91 ? 14.666 -4.638 -4.841 1.00 70.88 91 PRO A CA 1
ATOM 726 C C . PRO A 1 91 ? 15.442 -5.592 -5.744 1.00 70.88 91 PRO A C 1
ATOM 728 O O . PRO A 1 91 ? 16.670 -5.533 -5.809 1.00 70.88 91 PRO A O 1
ATOM 731 N N . ASN A 1 92 ? 14.714 -6.452 -6.457 1.00 74.25 92 ASN A N 1
ATOM 732 C CA . ASN A 1 92 ? 15.342 -7.227 -7.515 1.00 74.25 92 ASN A CA 1
ATOM 733 C C . ASN A 1 92 ? 15.849 -6.236 -8.577 1.00 74.25 92 ASN A C 1
ATOM 735 O O . ASN A 1 92 ? 15.096 -5.315 -8.923 1.00 74.25 92 ASN A O 1
ATOM 739 N N . PRO A 1 93 ? 17.088 -6.390 -9.075 1.00 75.50 93 PRO A N 1
ATOM 740 C CA . PRO A 1 93 ? 17.579 -5.602 -10.201 1.00 75.50 93 PRO A CA 1
ATOM 741 C C . PRO A 1 93 ? 16.572 -5.660 -11.355 1.00 75.50 93 PRO A C 1
ATOM 743 O O . PRO A 1 93 ? 16.005 -6.721 -11.585 1.00 75.50 93 PRO A O 1
ATOM 746 N N . GLY A 1 94 ? 16.307 -4.526 -12.008 1.00 76.25 94 GLY A N 1
ATOM 747 C CA . GLY A 1 94 ? 15.338 -4.429 -13.111 1.00 76.25 94 GLY A CA 1
ATOM 748 C C . GLY A 1 94 ? 13.873 -4.234 -12.694 1.00 76.25 94 GLY A C 1
ATOM 749 O O . GLY A 1 94 ? 13.090 -3.692 -13.473 1.00 76.25 94 GLY A O 1
ATOM 750 N N . SER A 1 95 ? 13.505 -4.552 -11.445 1.00 84.25 95 SER A N 1
ATOM 751 C CA . SER A 1 95 ? 12.125 -4.353 -10.985 1.00 84.25 95 SER A CA 1
ATOM 752 C C . SER A 1 95 ? 11.815 -2.884 -10.682 1.00 84.25 95 SER A C 1
ATOM 754 O O . SER A 1 95 ? 12.481 -2.253 -9.857 1.00 84.25 95 SER A O 1
ATOM 756 N N . ILE A 1 96 ? 10.760 -2.355 -11.303 1.00 87.62 96 ILE A N 1
ATOM 757 C CA . ILE A 1 96 ? 10.223 -1.021 -11.004 1.00 87.62 96 ILE A CA 1
ATOM 758 C C . ILE A 1 96 ? 9.129 -1.177 -9.956 1.00 87.62 96 ILE A C 1
ATOM 760 O O . ILE A 1 96 ? 8.281 -2.067 -10.054 1.00 87.62 96 ILE A O 1
ATOM 764 N N . ARG A 1 97 ? 9.148 -0.318 -8.936 1.00 88.69 97 ARG A N 1
ATOM 765 C CA . ARG A 1 97 ? 8.114 -0.274 -7.903 1.00 88.69 97 ARG A CA 1
ATOM 766 C C . ARG A 1 97 ? 7.422 1.078 -7.945 1.00 88.69 97 ARG A C 1
ATOM 768 O O . ARG A 1 97 ? 8.084 2.111 -7.966 1.00 88.69 97 ARG A O 1
ATOM 775 N N . THR A 1 98 ? 6.102 1.075 -7.894 1.00 90.75 98 THR A N 1
ATOM 776 C CA . THR A 1 98 ? 5.282 2.286 -7.824 1.00 90.75 98 THR A CA 1
ATOM 777 C C . THR A 1 98 ? 4.322 2.150 -6.657 1.00 90.75 98 THR A C 1
ATOM 779 O O . THR A 1 98 ? 3.781 1.073 -6.422 1.00 90.75 98 THR A O 1
ATOM 782 N N . LEU A 1 99 ? 4.153 3.226 -5.894 1.00 91.94 99 LEU A N 1
ATOM 783 C CA . LEU A 1 99 ? 3.183 3.287 -4.807 1.00 91.94 99 LEU A CA 1
ATOM 784 C C . LEU A 1 99 ? 2.044 4.214 -5.178 1.00 91.94 99 LEU A C 1
ATOM 786 O O . LEU A 1 99 ? 2.277 5.306 -5.694 1.00 91.94 99 LEU A O 1
ATOM 790 N N . HIS A 1 100 ? 0.851 3.780 -4.810 1.00 93.06 100 HIS A N 1
ATOM 791 C CA . HIS A 1 100 ? -0.410 4.454 -5.036 1.00 93.06 100 HIS A CA 1
ATOM 792 C C . HIS A 1 100 ? -1.150 4.557 -3.708 1.00 93.06 100 HIS A C 1
ATOM 794 O O . HIS A 1 100 ? -1.220 3.586 -2.953 1.00 93.06 100 HIS A O 1
ATOM 800 N N . ASP A 1 101 ? -1.687 5.732 -3.412 1.00 93.31 101 ASP A N 1
ATOM 801 C CA . ASP A 1 101 ? -2.637 5.919 -2.318 1.00 93.31 101 ASP A CA 1
ATOM 802 C C . ASP A 1 101 ? -4.068 6.014 -2.864 1.00 93.31 101 ASP A C 1
ATOM 804 O O . ASP A 1 101 ? -4.308 5.866 -4.065 1.00 93.31 101 ASP A O 1
ATOM 808 N N . ASN A 1 102 ? -5.035 6.267 -1.988 1.00 92.81 102 ASN A N 1
ATOM 809 C CA . ASN A 1 102 ? -6.444 6.356 -2.360 1.00 92.81 102 ASN A CA 1
ATOM 810 C C . ASN A 1 102 ? -6.787 7.536 -3.292 1.00 92.81 102 ASN A C 1
ATOM 812 O O . ASN A 1 102 ? -7.907 7.610 -3.788 1.00 92.81 102 ASN A O 1
ATOM 816 N N . THR A 1 103 ? -5.855 8.460 -3.544 1.00 91.19 103 THR A N 1
ATOM 817 C CA . THR A 1 103 ? -6.046 9.552 -4.515 1.00 91.19 103 THR A CA 1
ATOM 818 C C . THR A 1 103 ? -5.625 9.156 -5.930 1.00 91.19 103 THR A C 1
ATOM 820 O O . THR A 1 103 ? -5.941 9.847 -6.899 1.00 91.19 103 THR A O 1
ATOM 823 N N . SER A 1 104 ? -4.924 8.029 -6.065 1.00 90.62 104 SER A N 1
ATOM 824 C CA . SER A 1 104 ? -4.421 7.531 -7.341 1.00 90.62 104 SER A CA 1
ATOM 825 C C . SER A 1 104 ? -5.537 6.866 -8.153 1.00 90.62 104 SER A C 1
ATOM 827 O O . SER A 1 104 ? -6.432 6.207 -7.614 1.00 90.62 104 SER A O 1
ATOM 829 N N . HIS A 1 105 ? -5.487 7.012 -9.479 1.00 90.19 105 HIS A N 1
ATOM 830 C CA . HIS A 1 105 ? -6.482 6.410 -10.367 1.00 90.19 105 HIS A CA 1
ATOM 831 C C . HIS A 1 105 ? -6.500 4.878 -10.222 1.00 90.19 105 HIS A C 1
ATOM 833 O O . HIS A 1 105 ? -5.450 4.241 -10.222 1.00 90.19 105 HIS A O 1
ATOM 839 N N . GLY A 1 106 ? -7.689 4.283 -10.083 1.00 92.00 106 GLY A N 1
ATOM 840 C CA . GLY A 1 106 ? -7.855 2.840 -9.849 1.00 92.00 106 GLY A CA 1
ATOM 841 C C . GLY A 1 106 ? -7.629 2.380 -8.400 1.00 92.00 106 GLY A C 1
ATOM 842 O O . GLY A 1 106 ? -7.911 1.227 -8.082 1.00 92.00 106 GLY A O 1
ATOM 843 N N . TYR A 1 107 ? -7.192 3.275 -7.508 1.00 93.81 107 TYR A N 1
ATOM 844 C CA . TYR A 1 107 ? -6.959 2.993 -6.085 1.00 93.81 107 TYR A CA 1
ATOM 845 C C . TYR A 1 107 ? -7.942 3.707 -5.151 1.00 93.81 107 TYR A C 1
ATOM 847 O O . TYR A 1 107 ? -7.827 3.580 -3.937 1.00 93.81 107 TYR A O 1
ATOM 855 N N . GLY A 1 108 ? -8.951 4.396 -5.694 1.00 93.25 108 GLY A N 1
ATOM 856 C CA . GLY A 1 108 ? -9.959 5.127 -4.913 1.00 93.25 108 GLY A CA 1
ATOM 857 C C . GLY A 1 108 ? -10.815 4.270 -3.975 1.00 93.25 108 GLY A C 1
ATOM 858 O O . GLY A 1 108 ? -11.473 4.809 -3.093 1.00 93.25 108 GLY A O 1
ATOM 859 N N . TRP A 1 109 ? -10.791 2.946 -4.137 1.00 93.56 109 TRP A N 1
ATOM 860 C CA . TRP A 1 109 ? -11.444 2.012 -3.221 1.00 93.56 109 TRP A CA 1
ATOM 861 C C . TRP A 1 109 ? -10.650 1.789 -1.925 1.00 93.56 109 TRP A C 1
ATOM 863 O O . TRP A 1 109 ? -11.214 1.276 -0.966 1.00 93.56 109 TRP A O 1
ATOM 873 N N . LEU A 1 110 ? -9.364 2.162 -1.871 1.00 94.56 110 LEU A N 1
ATOM 874 C CA . LEU A 1 110 ? -8.554 2.079 -0.656 1.00 94.56 110 LEU A CA 1
ATOM 875 C C . LEU A 1 110 ? -8.984 3.130 0.374 1.00 94.56 110 LEU A C 1
ATOM 877 O O . LEU A 1 110 ? -9.245 4.286 0.047 1.00 94.56 110 LEU A O 1
ATOM 881 N N . LEU A 1 111 ? -8.978 2.747 1.650 1.00 94.31 111 LEU A N 1
ATOM 882 C CA . LEU A 1 111 ? -9.168 3.694 2.747 1.00 94.31 111 LEU A CA 1
ATOM 883 C C . LEU A 1 111 ? -7.931 4.596 2.928 1.00 94.31 111 LEU A C 1
ATOM 885 O O . LEU A 1 111 ? -6.811 4.167 2.638 1.00 94.31 111 LEU A O 1
ATOM 889 N N . PRO A 1 112 ? -8.087 5.822 3.464 1.00 94.25 112 PRO A N 1
ATOM 890 C CA . PRO A 1 112 ? -6.954 6.688 3.779 1.00 94.25 112 PRO A CA 1
ATOM 891 C C . PRO A 1 112 ? -5.877 5.978 4.613 1.00 94.25 112 PRO A C 1
ATOM 893 O O . PRO A 1 112 ? -6.167 5.292 5.595 1.00 94.25 112 PRO A O 1
ATOM 896 N N . GLY A 1 113 ? -4.617 6.138 4.206 1.00 94.25 113 GLY A N 1
ATOM 897 C CA . GLY A 1 113 ? -3.466 5.483 4.833 1.00 94.25 113 GLY A CA 1
ATOM 898 C C . GLY A 1 113 ? -3.208 4.045 4.374 1.00 94.25 113 GLY A C 1
ATOM 899 O O . GLY A 1 113 ? -2.151 3.507 4.706 1.00 94.25 113 GLY A O 1
ATOM 900 N N . TRP A 1 114 ? -4.101 3.428 3.597 1.00 96.38 114 TRP A N 1
ATOM 901 C CA . TRP A 1 114 ? -3.778 2.209 2.855 1.00 96.38 114 TRP A CA 1
ATOM 902 C C . TRP A 1 114 ? -3.037 2.549 1.567 1.00 96.38 114 TRP A C 1
ATOM 904 O O . TRP A 1 114 ? -3.311 3.569 0.937 1.00 96.38 114 TRP A O 1
ATOM 914 N N . LEU A 1 115 ? -2.106 1.683 1.168 1.00 96.12 115 LEU A N 1
ATOM 915 C CA . LEU A 1 115 ? -1.290 1.884 -0.029 1.00 96.12 115 LEU A CA 1
ATOM 916 C C . LEU A 1 115 ? -1.313 0.654 -0.928 1.00 96.12 115 LEU A C 1
ATOM 918 O O . LEU A 1 115 ? -1.216 -0.470 -0.442 1.00 96.12 115 LEU A O 1
ATOM 922 N N . GLY A 1 116 ? -1.376 0.873 -2.236 1.00 96.31 116 GLY A N 1
ATOM 923 C CA . GLY A 1 116 ? -1.113 -0.130 -3.258 1.00 96.31 116 GLY A CA 1
ATOM 924 C C . GLY A 1 116 ? 0.323 -0.022 -3.762 1.00 96.31 116 GLY A C 1
ATOM 925 O O . GLY A 1 116 ? 0.787 1.063 -4.089 1.00 96.31 116 GLY A O 1
ATOM 926 N N . GLU A 1 117 ? 1.036 -1.138 -3.846 1.00 94.56 117 GLU A N 1
ATOM 927 C CA . GLU A 1 117 ? 2.332 -1.240 -4.512 1.00 94.56 117 GLU A CA 1
ATOM 928 C C . GLU A 1 117 ? 2.174 -2.040 -5.806 1.00 94.56 117 GLU A C 1
ATOM 930 O O . GLU A 1 117 ? 1.764 -3.201 -5.782 1.00 94.56 117 GLU A O 1
ATOM 935 N N . GLU A 1 118 ? 2.560 -1.441 -6.926 1.00 94.44 118 GLU A N 1
ATOM 936 C CA . GLU A 1 118 ? 2.748 -2.139 -8.194 1.00 94.44 118 GLU A CA 1
ATOM 937 C C . GLU A 1 118 ? 4.225 -2.459 -8.377 1.00 94.44 118 GLU A C 1
ATOM 939 O O . GLU A 1 118 ? 5.089 -1.595 -8.225 1.00 94.44 118 GLU A O 1
ATOM 944 N N . ARG A 1 119 ? 4.521 -3.717 -8.700 1.00 92.12 119 ARG A N 1
ATOM 945 C CA . ARG A 1 119 ? 5.860 -4.171 -9.066 1.00 92.12 119 ARG A CA 1
ATOM 946 C C . ARG A 1 119 ? 5.848 -4.652 -10.500 1.00 92.12 119 ARG A C 1
ATOM 948 O O . ARG A 1 119 ? 5.249 -5.687 -10.789 1.00 92.12 119 ARG A O 1
ATOM 955 N N . VAL A 1 120 ? 6.528 -3.921 -11.369 1.00 91.50 120 VAL A N 1
ATOM 956 C CA . VAL A 1 120 ? 6.758 -4.325 -12.753 1.00 91.50 120 VAL A CA 1
ATOM 957 C C . VAL A 1 120 ? 8.059 -5.114 -12.786 1.00 91.50 120 VAL A C 1
ATOM 959 O O . VAL A 1 120 ? 9.112 -4.601 -1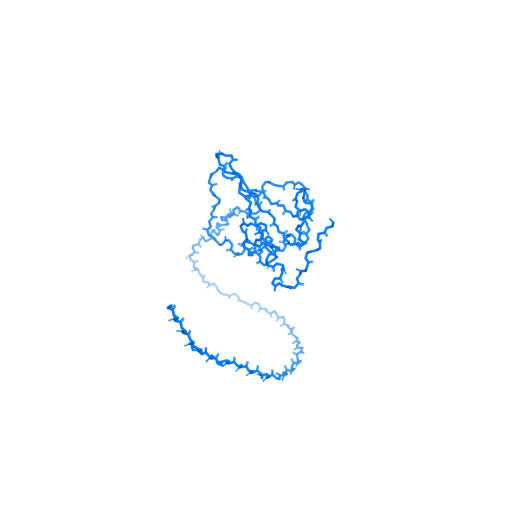2.410 1.00 91.50 120 VAL A O 1
ATOM 962 N N . MET A 1 121 ? 7.970 -6.382 -13.171 1.00 88.56 121 MET A N 1
ATOM 963 C CA . MET A 1 121 ? 9.138 -7.239 -13.368 1.00 88.56 121 MET A CA 1
ATOM 964 C C . MET A 1 121 ? 9.732 -7.026 -14.761 1.00 88.56 121 MET A C 1
ATOM 966 O O . MET A 1 121 ? 9.038 -6.582 -15.671 1.00 88.56 121 MET A O 1
ATOM 970 N N . ASP A 1 122 ? 10.971 -7.459 -14.955 1.00 86.25 122 ASP A N 1
ATOM 971 C CA . ASP A 1 122 ? 11.733 -7.316 -16.202 1.00 86.25 122 ASP A CA 1
ATOM 972 C C . ASP A 1 122 ? 11.022 -7.942 -17.417 1.00 86.25 122 ASP A C 1
ATOM 974 O O . ASP A 1 122 ? 11.097 -7.432 -18.529 1.00 86.25 122 ASP A O 1
ATOM 978 N N . HIS A 1 123 ? 10.268 -9.024 -17.201 1.00 86.75 123 HIS A N 1
ATOM 979 C CA . HIS A 1 123 ? 9.455 -9.691 -18.228 1.00 86.75 123 HIS A CA 1
ATOM 980 C C . HIS A 1 123 ? 8.049 -9.071 -18.397 1.00 86.75 123 HIS A C 1
ATOM 982 O O . HIS A 1 123 ? 7.147 -9.708 -18.939 1.00 86.75 123 HIS A O 1
ATOM 988 N N . GLY A 1 124 ? 7.797 -7.895 -17.821 1.00 88.25 124 GLY A N 1
ATOM 989 C CA . GLY A 1 124 ? 6.562 -7.124 -17.982 1.00 88.25 124 GLY A CA 1
ATOM 990 C C . GLY A 1 124 ? 5.346 -7.580 -17.168 1.00 88.25 124 GLY A C 1
ATOM 991 O O . GLY A 1 124 ? 4.295 -6.954 -17.289 1.00 88.25 124 GLY A O 1
ATOM 992 N N . ARG A 1 125 ? 5.429 -8.621 -16.315 1.00 92.75 125 ARG A N 1
ATOM 993 C CA . ARG A 1 125 ? 4.279 -8.918 -15.428 1.00 92.75 125 ARG A CA 1
ATOM 994 C C . ARG A 1 125 ? 4.249 -7.906 -14.297 1.00 92.75 125 ARG A C 1
ATOM 996 O O . ARG A 1 125 ? 5.289 -7.570 -13.727 1.00 92.75 125 ARG A O 1
ATOM 1003 N N . ILE A 1 126 ? 3.035 -7.501 -13.953 1.00 93.12 126 ILE A N 1
ATOM 1004 C CA . ILE A 1 126 ? 2.759 -6.561 -12.878 1.00 93.12 126 ILE A CA 1
ATOM 1005 C C . ILE A 1 126 ? 2.179 -7.343 -11.706 1.00 93.12 126 ILE A C 1
ATOM 1007 O O . ILE A 1 126 ? 1.168 -8.029 -11.844 1.00 93.12 126 ILE A O 1
ATOM 1011 N N . TYR A 1 127 ? 2.823 -7.236 -10.550 1.00 94.06 127 TYR A N 1
ATOM 1012 C CA . TYR A 1 127 ? 2.302 -7.753 -9.292 1.00 94.06 127 TYR A CA 1
ATOM 1013 C C . TYR A 1 127 ? 1.780 -6.602 -8.448 1.00 94.06 127 TYR A C 1
ATOM 1015 O O . TYR A 1 127 ? 2.469 -5.596 -8.279 1.00 94.06 127 TYR A O 1
ATOM 1023 N N . ARG A 1 128 ? 0.578 -6.773 -7.900 1.00 95.75 128 ARG A N 1
ATOM 1024 C CA . ARG A 1 128 ? -0.046 -5.817 -6.988 1.00 95.75 128 ARG A CA 1
ATOM 1025 C C . ARG A 1 128 ? 0.015 -6.337 -5.567 1.00 95.75 128 ARG A C 1
ATOM 1027 O O . ARG A 1 128 ? -0.270 -7.502 -5.309 1.00 95.75 128 ARG A O 1
ATOM 1034 N N . TYR A 1 129 ? 0.388 -5.452 -4.662 1.00 96.56 129 TYR A N 1
ATOM 1035 C CA . TYR A 1 129 ? 0.387 -5.683 -3.231 1.00 96.56 129 TYR A CA 1
ATOM 1036 C C . TYR A 1 129 ? -0.294 -4.518 -2.535 1.00 96.56 129 TYR A C 1
ATOM 1038 O O . TYR A 1 129 ? -0.329 -3.413 -3.069 1.00 96.56 129 TYR A O 1
ATOM 1046 N N . TYR A 1 130 ? -0.788 -4.750 -1.328 1.00 97.56 130 TYR A N 1
ATOM 1047 C CA . TYR A 1 130 ? -1.434 -3.720 -0.529 1.00 97.56 130 TYR A CA 1
ATOM 1048 C C . TYR A 1 130 ? -0.814 -3.654 0.858 1.00 97.56 130 TYR A C 1
ATOM 1050 O O . TYR A 1 130 ? -0.290 -4.645 1.373 1.00 97.56 130 TYR A O 1
ATOM 1058 N N . TYR A 1 131 ? -0.869 -2.474 1.457 1.00 97.06 131 TYR A N 1
ATOM 1059 C CA . TYR A 1 131 ? -0.352 -2.202 2.783 1.00 97.06 131 TYR A CA 1
ATOM 1060 C C . TYR A 1 131 ? -1.404 -1.517 3.634 1.00 97.06 131 TYR A C 1
ATOM 1062 O O . TYR A 1 131 ? -1.972 -0.510 3.214 1.00 97.06 131 TYR A O 1
ATOM 1070 N N . ASP A 1 132 ? -1.614 -2.036 4.841 1.00 96.25 132 ASP A N 1
ATOM 1071 C CA . ASP A 1 132 ? -2.404 -1.331 5.850 1.00 96.25 132 ASP A CA 1
ATOM 1072 C C . ASP A 1 132 ? -1.586 -0.216 6.5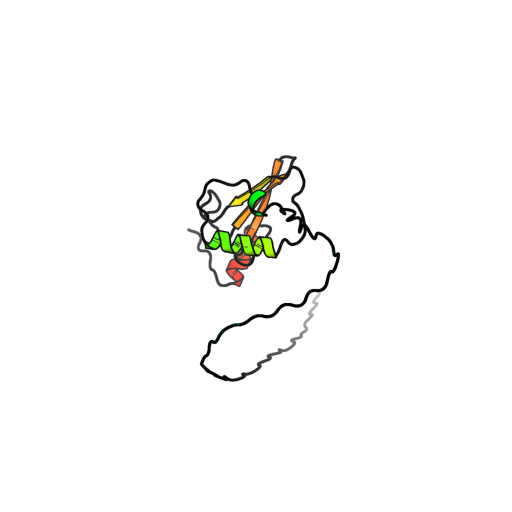27 1.00 96.25 132 ASP A C 1
ATOM 1074 O O . ASP A 1 132 ? -0.354 -0.187 6.402 1.00 96.25 132 ASP A O 1
ATOM 1078 N N . PRO A 1 133 ? -2.225 0.671 7.315 1.00 96.31 133 PRO A N 1
ATOM 1079 C CA . PRO A 1 133 ? -1.528 1.744 8.021 1.00 96.31 133 PRO A CA 1
ATOM 1080 C C . PRO A 1 133 ? -0.441 1.274 8.994 1.00 96.31 133 PRO A C 1
ATOM 1082 O O . PRO A 1 133 ? 0.444 2.047 9.367 1.00 96.31 133 PRO A O 1
ATOM 1085 N N . SER A 1 134 ? -0.473 0.007 9.418 1.00 94.81 134 SER A N 1
ATOM 1086 C CA . SER A 1 134 ? 0.554 -0.590 10.274 1.00 94.81 134 SER A CA 1
ATOM 1087 C C . SER A 1 134 ? 1.780 -1.072 9.487 1.00 94.81 134 SER A C 1
ATOM 1089 O O . SER A 1 134 ? 2.793 -1.415 10.103 1.00 94.81 134 SER A O 1
ATOM 1091 N N . GLY A 1 135 ? 1.704 -1.101 8.152 1.00 94.44 135 GLY A N 1
ATOM 1092 C CA . GLY A 1 135 ? 2.713 -1.617 7.230 1.00 94.44 135 GLY A CA 1
ATOM 1093 C C . GLY A 1 135 ? 2.610 -3.124 6.961 1.00 94.44 135 GLY A C 1
ATOM 1094 O O . GLY A 1 135 ? 3.571 -3.713 6.460 1.00 94.44 135 GLY A O 1
ATOM 1095 N N . ARG A 1 136 ? 1.501 -3.787 7.319 1.00 95.06 136 ARG A N 1
ATOM 1096 C CA . ARG A 1 136 ? 1.282 -5.209 7.002 1.00 95.06 136 ARG A CA 1
ATOM 1097 C C . ARG A 1 136 ? 0.969 -5.365 5.517 1.00 95.06 136 ARG A C 1
ATOM 1099 O O . ARG A 1 136 ? 0.205 -4.586 4.968 1.00 95.06 136 ARG A O 1
ATOM 1106 N N . LEU A 1 137 ? 1.573 -6.378 4.899 1.00 95.50 137 LEU A N 1
ATOM 1107 C CA . LEU A 1 137 ? 1.420 -6.706 3.483 1.00 95.50 137 LEU A CA 1
ATOM 1108 C C . LEU A 1 137 ? 0.201 -7.606 3.246 1.00 95.50 137 LEU A C 1
ATOM 1110 O O . LEU A 1 137 ? 0.049 -8.606 3.946 1.00 95.50 137 LEU A O 1
ATOM 1114 N N . TYR A 1 138 ? -0.545 -7.311 2.186 1.00 97.25 138 TYR A N 1
ATOM 1115 C CA . TYR A 1 138 ? -1.621 -8.125 1.622 1.00 97.25 138 TYR A CA 1
ATOM 1116 C C . TYR A 1 138 ? -1.344 -8.349 0.129 1.00 97.25 138 TYR A C 1
ATOM 1118 O O . TYR A 1 138 ? -0.736 -7.506 -0.541 1.00 97.25 138 TYR A O 1
ATOM 1126 N N . ARG A 1 139 ? -1.715 -9.517 -0.392 1.00 96.81 139 ARG A N 1
ATOM 1127 C CA . ARG A 1 139 ? -1.373 -9.983 -1.748 1.00 96.81 139 ARG A CA 1
ATOM 1128 C C . ARG A 1 139 ? -2.515 -9.853 -2.745 1.00 96.81 139 ARG A C 1
ATOM 1130 O O . ARG A 1 139 ? -2.273 -9.964 -3.942 1.00 96.81 139 ARG A O 1
ATOM 1137 N N . SER A 1 140 ? -3.731 -9.634 -2.267 1.00 96.31 140 SER A N 1
ATOM 1138 C CA . SER A 1 140 ? -4.915 -9.465 -3.100 1.00 96.31 140 SER A CA 1
ATOM 1139 C C . SER A 1 140 ? -5.855 -8.430 -2.498 1.00 96.31 140 SER A C 1
ATOM 1141 O O . SER A 1 140 ? -5.754 -8.087 -1.320 1.00 96.31 140 SER A O 1
ATOM 1143 N N . GLN A 1 141 ? -6.773 -7.938 -3.325 1.00 95.62 141 GLN A N 1
ATOM 1144 C CA . GLN A 1 141 ? -7.857 -7.070 -2.883 1.00 95.62 141 GLN A CA 1
ATOM 1145 C C . GLN A 1 141 ? -8.792 -7.800 -1.909 1.00 95.62 141 GLN A C 1
ATOM 1147 O O . GLN A 1 141 ? -9.159 -7.227 -0.891 1.00 95.62 141 GLN A O 1
ATOM 1152 N N . ASP A 1 142 ? -9.087 -9.081 -2.139 1.00 95.81 142 ASP A N 1
ATOM 1153 C CA . ASP A 1 142 ? -9.922 -9.879 -1.231 1.00 95.81 142 ASP A CA 1
ATOM 1154 C C . ASP A 1 142 ? -9.335 -9.952 0.184 1.00 95.81 142 ASP A C 1
ATOM 1156 O O . ASP A 1 142 ? -10.055 -9.801 1.167 1.00 95.81 142 ASP A O 1
ATOM 1160 N N . GLU A 1 143 ? -8.012 -10.110 0.312 1.00 97.25 143 GLU A N 1
ATOM 1161 C CA . GLU A 1 143 ? -7.350 -10.096 1.620 1.00 97.25 143 GLU A CA 1
ATOM 1162 C C . GLU A 1 143 ? -7.504 -8.742 2.338 1.00 97.25 143 GLU A C 1
ATOM 1164 O O . GLU A 1 143 ? -7.599 -8.708 3.567 1.00 97.25 143 GLU A O 1
ATOM 1169 N N . VAL A 1 144 ? -7.545 -7.633 1.590 1.00 96.12 144 VAL A N 1
ATOM 1170 C CA . VAL A 1 144 ? -7.801 -6.291 2.137 1.00 96.12 144 VAL A CA 1
ATOM 1171 C C . VAL A 1 144 ? -9.237 -6.187 2.643 1.00 96.12 144 VAL A C 1
ATOM 1173 O O . VAL A 1 144 ? -9.453 -5.747 3.771 1.00 96.12 144 VAL A O 1
ATOM 1176 N N . LEU A 1 145 ? -10.205 -6.636 1.843 1.00 94.75 145 LEU A N 1
ATOM 1177 C CA . LEU A 1 145 ? -11.623 -6.607 2.204 1.00 94.75 145 LEU A CA 1
ATOM 1178 C C . LEU A 1 145 ? -11.901 -7.455 3.452 1.00 94.75 145 LEU A C 1
ATOM 1180 O O . LEU A 1 145 ? -12.550 -6.981 4.382 1.00 94.75 145 LEU A O 1
ATOM 1184 N N . ILE A 1 146 ? -11.321 -8.656 3.532 1.00 94.19 146 ILE A N 1
ATOM 1185 C CA . ILE A 1 146 ? -11.410 -9.521 4.719 1.00 94.19 146 ILE A CA 1
ATOM 1186 C C . ILE A 1 146 ? -10.807 -8.828 5.951 1.00 94.19 146 ILE A C 1
ATOM 1188 O O . ILE A 1 146 ? -11.350 -8.923 7.051 1.00 94.19 146 ILE 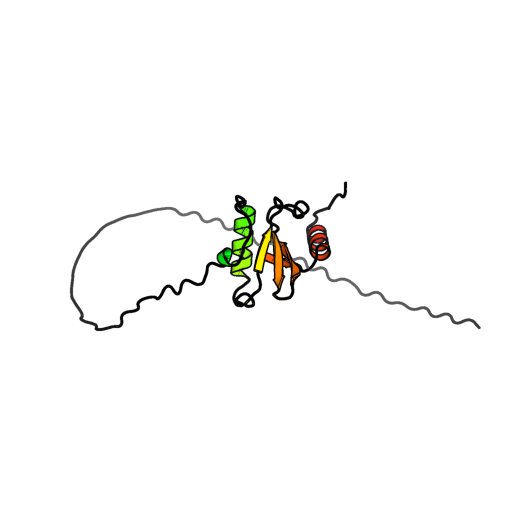A O 1
ATOM 1192 N N . ALA A 1 147 ? -9.686 -8.114 5.803 1.00 94.75 147 ALA A N 1
ATOM 1193 C CA . ALA A 1 147 ? -9.075 -7.387 6.916 1.00 94.75 147 ALA A CA 1
ATOM 1194 C C . ALA A 1 147 ? -9.948 -6.218 7.405 1.00 94.75 147 ALA A C 1
ATOM 1196 O O . ALA A 1 147 ? -9.996 -5.936 8.605 1.00 94.75 147 ALA A O 1
ATOM 1197 N N . TRP A 1 148 ? -10.653 -5.544 6.497 1.00 94.69 148 TRP A N 1
ATOM 1198 C CA . TRP A 1 148 ? -11.622 -4.508 6.854 1.00 94.69 148 TRP A CA 1
ATOM 1199 C C . TRP A 1 148 ? -12.810 -5.098 7.605 1.00 94.69 148 TRP A C 1
ATOM 1201 O O . TRP A 1 148 ? -13.124 -4.629 8.698 1.00 94.69 148 TRP A O 1
ATOM 1211 N N . GLU A 1 149 ? -13.374 -6.197 7.115 1.00 92.19 149 GLU A N 1
ATOM 1212 C CA . GLU A 1 149 ? -14.470 -6.893 7.789 1.00 92.19 149 GLU A CA 1
ATOM 1213 C C . GLU A 1 149 ? -14.084 -7.311 9.220 1.00 92.19 149 GLU A C 1
ATOM 1215 O O . GLU A 1 149 ? -14.804 -7.027 10.178 1.00 92.19 149 GLU A O 1
ATOM 1220 N N . GLN A 1 150 ? -12.889 -7.883 9.402 1.00 92.25 150 GLN A N 1
ATOM 1221 C CA . GLN A 1 150 ? -12.369 -8.287 10.717 1.00 92.25 150 GLN A CA 1
ATOM 1222 C C . GLN A 1 150 ? -12.167 -7.121 11.694 1.00 92.25 150 GLN A C 1
ATOM 1224 O O . GLN A 1 150 ? -12.135 -7.334 12.906 1.00 92.25 150 GLN A O 1
ATOM 1229 N N . THR A 1 151 ? -12.011 -5.898 11.188 1.00 89.94 151 THR A N 1
ATOM 1230 C CA . THR A 1 151 ? -11.858 -4.685 12.007 1.00 89.94 151 THR A CA 1
ATOM 1231 C C . THR A 1 151 ? -13.176 -3.937 12.211 1.00 89.94 151 THR A C 1
ATOM 1233 O O . THR A 1 151 ? -13.187 -2.892 12.858 1.00 89.94 151 THR A O 1
ATOM 1236 N N . GLY A 1 152 ? -14.292 -4.487 11.719 1.00 89.12 152 GLY A N 1
ATOM 1237 C CA . GLY A 1 152 ? -15.622 -3.891 11.834 1.00 89.12 152 GLY A CA 1
ATOM 1238 C C . GLY A 1 152 ? -15.909 -2.808 10.794 1.00 89.12 152 GLY A C 1
ATOM 1239 O O . GLY A 1 152 ? -16.858 -2.043 10.960 1.00 89.12 152 GLY A O 1
ATOM 1240 N N . LEU A 1 153 ? -15.105 -2.720 9.731 1.00 86.81 153 LEU A N 1
ATOM 1241 C CA . LEU A 1 153 ? -15.355 -1.831 8.601 1.00 86.81 153 LEU A CA 1
ATOM 1242 C C . LEU A 1 153 ? -16.248 -2.546 7.586 1.00 86.81 153 LEU A C 1
ATOM 1244 O O . LEU A 1 153 ? -15.871 -3.568 7.016 1.00 86.81 153 LEU A O 1
ATOM 1248 N N . ILE A 1 154 ? -17.435 -1.989 7.356 1.00 76.75 154 ILE A N 1
ATOM 1249 C CA . ILE A 1 154 ? -18.399 -2.503 6.382 1.00 76.75 154 ILE A CA 1
ATOM 1250 C C . ILE A 1 154 ? -18.191 -1.753 5.066 1.00 76.75 154 ILE A C 1
ATOM 1252 O O . ILE A 1 154 ? -18.293 -0.526 5.025 1.00 76.75 154 ILE A O 1
ATOM 1256 N N . VAL A 1 155 ? -17.909 -2.488 3.989 1.00 69.94 155 VAL A N 1
ATOM 1257 C CA . VAL A 1 155 ? -17.850 -1.931 2.633 1.00 69.94 155 VAL A CA 1
ATOM 1258 C C . VAL A 1 155 ? -19.257 -1.950 2.055 1.00 69.94 155 VAL A C 1
ATOM 1260 O O . VAL A 1 155 ? -19.836 -3.016 1.866 1.00 69.94 155 VAL A O 1
ATOM 1263 N N . LEU A 1 156 ? -19.815 -0.769 1.801 1.00 69.81 156 LEU A N 1
ATOM 1264 C CA . LEU A 1 156 ? -21.072 -0.633 1.073 1.00 69.81 156 LEU A CA 1
ATOM 1265 C C . LEU A 1 156 ? -20.740 -0.474 -0.408 1.00 69.81 156 LEU A C 1
ATOM 1267 O O . LEU A 1 156 ? -20.122 0.521 -0.792 1.00 69.81 156 LEU A O 1
ATOM 1271 N N . ASP A 1 157 ? -21.128 -1.459 -1.211 1.00 66.75 157 ASP A N 1
ATOM 1272 C CA . ASP A 1 157 ? -21.106 -1.320 -2.665 1.00 66.75 157 ASP A CA 1
ATOM 1273 C C . ASP A 1 157 ? -22.261 -0.399 -3.097 1.00 66.75 157 ASP A C 1
ATOM 1275 O O . ASP A 1 157 ? -23.318 -0.397 -2.454 1.00 66.75 157 ASP A O 1
ATOM 1279 N N . LYS A 1 158 ? -22.038 0.442 -4.112 1.00 54.06 158 LYS A N 1
ATOM 1280 C CA . LYS A 1 158 ? -23.027 1.428 -4.591 1.00 54.06 158 LYS A CA 1
ATOM 1281 C C . LYS A 1 158 ? -23.835 0.909 -5.767 1.00 54.06 158 LYS A C 1
ATOM 1283 O O . LYS A 1 158 ? -23.219 0.323 -6.680 1.00 54.06 158 LYS A O 1
#

Foldseek 3Di:
DDDDDDDDDDDDDDDDDDDDDDDDDDDDDDDDDDDDDDDDDDDDDDDDDPPVPPPVPPPPVVLADEDPDDDDPLLVLLVVLLPVVPPDDDDDPQKRKHKDDCVDPPNVLDDRSKIWIWIQHNVGDIFIWIAHSNNDIDRDPVSVVVVCVVVVHDDDDD